Protein AF-A0A5C6FUC1-F1 (afdb_monomer)

Radius of gyration: 11.51 Å; Cα contacts (8 Å, |Δi|>4): 72; chains: 1; bounding box: 29×23×24 Å

Solvent-accessible surface area (backbone atoms only — not comparable to full-atom values): 3780 Å² total; per-residue (Å²): 132,84,74,81,55,95,84,60,77,61,57,86,38,74,39,79,93,75,52,23,22,32,31,54,55,83,91,40,81,45,76,38,43,51,48,98,34,71,64,22,53,52,43,46,51,54,50,51,55,55,32,60,75,52,69,58,71,59,84,87,126

Sequence (61 aa):
MGRLKRGERPRYRHHRSSGQAVITIAGRDIYLGKFDTLESRTRYAQVIEEFARTGWNAPIS

pLDDT: mean 79.41, std 15.28, range [42.41, 93.94]

Foldseek 3Di:
DDDDPQPDQWDFDQPVVVQWTWTAAQNDIDTQGHPPDPSSVVSSVVVSVQCVVVSSHDHDD

Nearest PDB structures (foldseek):
  7v6b-assembly1_A  TM=3.861E-01  e=2.955E+00  Drosophila melanogaster
  7bvk-assembly2_B  TM=3.590E-01  e=4.983E+00  Acidithiobacillus ferrooxidans ATCC 23270

Organism: NCBI:txid2527996

Mean predicted aligned error: 6.87 Å

Structure (mmCIF, N/CA/C/O backbone):
data_AF-A0A5C6FUC1-F1
#
_entry.id   AF-A0A5C6FUC1-F1
#
loop_
_atom_site.group_PDB
_atom_site.id
_atom_site.type_symbol
_atom_site.label_atom_id
_atom_site.label_alt_id
_atom_site.label_comp_id
_atom_site.label_asym_id
_atom_site.label_entity_id
_atom_site.label_seq_id
_atom_site.pdbx_PDB_ins_code
_atom_site.Cartn_x
_atom_site.Cartn_y
_atom_site.Cartn_z
_atom_site.occupancy
_atom_site.B_iso_or_equiv
_atom_site.auth_seq_id
_atom_site.auth_comp_id
_atom_site.auth_asym_id
_atom_site.auth_atom_id
_atom_site.pdbx_PDB_model_num
ATOM 1 N N . MET A 1 1 ? -8.121 -16.890 -12.921 1.00 42.41 1 MET A N 1
ATOM 2 C CA 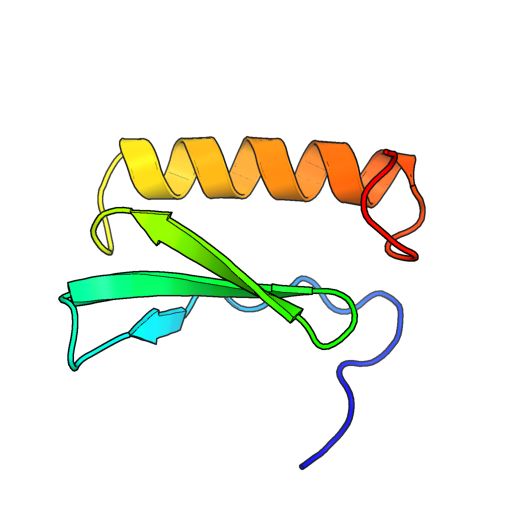. MET A 1 1 ? -7.825 -15.501 -12.504 1.00 42.41 1 MET A CA 1
ATOM 3 C C . MET A 1 1 ? -6.460 -15.123 -13.047 1.00 42.41 1 MET A C 1
ATOM 5 O O . MET A 1 1 ? -5.504 -15.835 -12.770 1.00 42.41 1 MET A O 1
ATOM 9 N N . GLY A 1 2 ? -6.395 -14.103 -13.905 1.00 45.62 2 GLY A N 1
ATOM 10 C CA . GLY A 1 2 ? -5.178 -13.744 -14.635 1.00 45.62 2 GLY A CA 1
ATOM 11 C C . GLY A 1 2 ? -4.054 -13.344 -13.686 1.00 45.62 2 GLY A C 1
ATOM 12 O O . GLY A 1 2 ? -4.185 -12.380 -12.938 1.00 45.62 2 GLY A O 1
ATOM 13 N N . ARG A 1 3 ? -2.969 -14.117 -13.717 1.00 49.97 3 ARG A N 1
ATOM 14 C CA . ARG A 1 3 ? -1.672 -13.804 -13.115 1.00 49.97 3 ARG A CA 1
ATOM 15 C C . ARG A 1 3 ? -1.322 -12.349 -13.444 1.00 49.97 3 ARG A C 1
ATOM 17 O O . ARG A 1 3 ? -1.289 -12.003 -14.625 1.00 49.97 3 ARG A O 1
ATOM 24 N N . LEU A 1 4 ? -1.094 -11.515 -12.426 1.00 52.62 4 LEU A N 1
ATOM 25 C CA . LEU A 1 4 ? -0.616 -10.141 -12.620 1.00 52.62 4 LEU A CA 1
ATOM 26 C C . LEU A 1 4 ? 0.592 -10.190 -13.568 1.00 52.62 4 LEU A C 1
ATOM 28 O O . LEU A 1 4 ? 1.524 -10.974 -13.350 1.00 52.62 4 LEU A O 1
ATOM 32 N N . LYS A 1 5 ? 0.537 -9.430 -14.669 1.00 52.97 5 LYS A N 1
ATOM 33 C CA . LYS A 1 5 ? 1.639 -9.355 -15.637 1.00 52.97 5 LYS A CA 1
ATOM 34 C C . LYS A 1 5 ? 2.894 -8.885 -14.896 1.00 52.97 5 LYS A C 1
ATOM 36 O O . LYS A 1 5 ? 2.819 -7.963 -14.088 1.00 52.97 5 LYS A O 1
ATOM 41 N N . ARG A 1 6 ? 4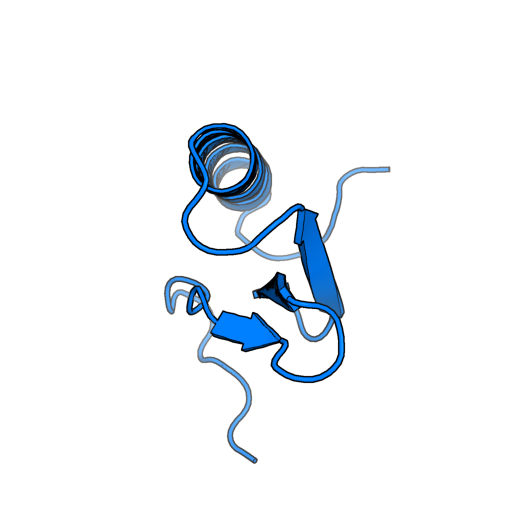.050 -9.504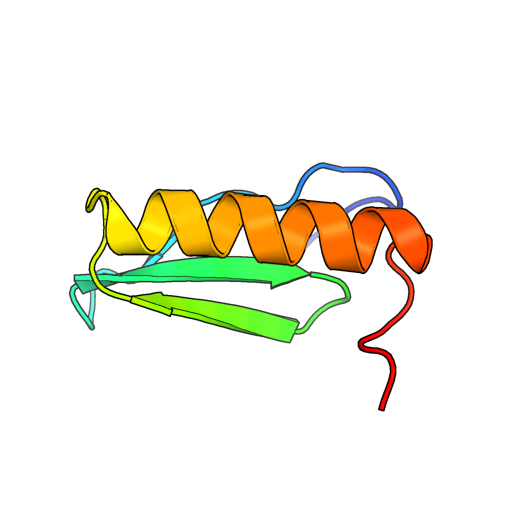 -15.171 1.00 53.91 6 ARG A N 1
ATOM 42 C CA . ARG A 1 6 ? 5.356 -9.012 -14.691 1.00 53.91 6 ARG A CA 1
ATOM 43 C C . ARG A 1 6 ? 5.493 -7.540 -15.101 1.00 53.91 6 ARG A C 1
ATOM 45 O O . ARG A 1 6 ? 5.526 -7.260 -16.294 1.00 53.91 6 ARG A O 1
ATOM 52 N N . GLY A 1 7 ? 5.505 -6.633 -14.124 1.00 53.62 7 GLY A N 1
ATOM 53 C CA . GLY A 1 7 ? 5.567 -5.180 -14.330 1.00 53.62 7 GLY A CA 1
ATOM 54 C C . GLY A 1 7 ? 4.269 -4.409 -14.054 1.00 53.62 7 GLY A C 1
ATOM 55 O O . GLY A 1 7 ? 4.289 -3.181 -14.064 1.00 53.62 7 GLY A O 1
ATOM 56 N N . GLU A 1 8 ? 3.147 -5.079 -13.775 1.00 64.00 8 GLU A N 1
ATOM 57 C CA . GLU A 1 8 ? 1.935 -4.386 -13.328 1.00 64.00 8 GLU A CA 1
ATOM 58 C C . GLU A 1 8 ? 2.083 -3.973 -11.859 1.00 64.00 8 GLU A C 1
ATOM 60 O O . GLU A 1 8 ? 2.383 -4.803 -10.997 1.00 64.00 8 GLU A O 1
ATOM 65 N N . ARG A 1 9 ? 1.889 -2.677 -11.573 1.00 64.38 9 ARG A N 1
ATOM 66 C CA . ARG A 1 9 ? 1.940 -2.160 -10.201 1.00 64.38 9 ARG A CA 1
ATOM 67 C C . ARG A 1 9 ? 0.885 -2.890 -9.363 1.00 64.38 9 ARG A C 1
ATOM 69 O O . ARG A 1 9 ? -0.278 -2.941 -9.776 1.00 64.38 9 ARG A O 1
ATOM 76 N N . PRO A 1 10 ? 1.256 -3.452 -8.205 1.00 78.75 10 PRO A N 1
ATOM 77 C CA . PRO A 1 10 ? 0.327 -4.227 -7.407 1.00 78.75 10 PRO A CA 1
ATOM 78 C C . PRO A 1 10 ? -0.812 -3.331 -6.934 1.00 78.75 10 PRO A C 1
ATOM 80 O O . PRO A 1 10 ? -0.623 -2.201 -6.482 1.00 78.75 10 PRO A O 1
ATOM 83 N N . ARG A 1 11 ? -2.031 -3.837 -7.084 1.00 81.44 11 ARG A N 1
ATOM 84 C CA . ARG A 1 11 ? -3.234 -3.067 -6.783 1.00 81.44 11 ARG A CA 1
ATOM 85 C C . ARG A 1 11 ? -3.399 -2.980 -5.272 1.00 81.44 11 ARG A C 1
ATOM 87 O O . ARG A 1 11 ? -3.462 -4.009 -4.605 1.00 81.44 11 ARG A O 1
ATOM 94 N N . TYR A 1 12 ? -3.525 -1.762 -4.758 1.00 86.38 12 TYR A N 1
ATOM 95 C CA . TYR A 1 12 ? -3.926 -1.501 -3.380 1.00 86.38 12 TYR A CA 1
ATOM 96 C C . TYR A 1 12 ? -5.402 -1.875 -3.201 1.00 86.38 12 TYR A C 1
ATOM 98 O O . TYR A 1 12 ? -6.283 -1.272 -3.819 1.00 86.38 12 TYR A O 1
ATOM 106 N N . ARG A 1 13 ? -5.678 -2.921 -2.416 1.00 89.00 13 ARG A N 1
ATOM 107 C CA . ARG A 1 13 ? -7.028 -3.464 -2.209 1.00 89.00 13 ARG A CA 1
ATOM 108 C C . ARG A 1 13 ? -7.437 -3.346 -0.747 1.00 89.00 13 ARG A C 1
ATOM 110 O O . ARG A 1 13 ? -6.621 -3.482 0.159 1.00 89.00 13 ARG A O 1
ATOM 117 N N . HIS A 1 14 ? -8.731 -3.141 -0.525 1.00 92.00 14 HIS A N 1
ATOM 118 C CA . HIS A 1 14 ? -9.326 -3.188 0.804 1.00 92.00 14 HIS A CA 1
ATOM 119 C C . HIS A 1 14 ? -9.792 -4.611 1.121 1.00 92.00 14 HIS A C 1
ATOM 121 O O . HIS A 1 14 ? -10.726 -5.128 0.502 1.00 92.00 14 HIS A O 1
ATOM 127 N N . HIS A 1 15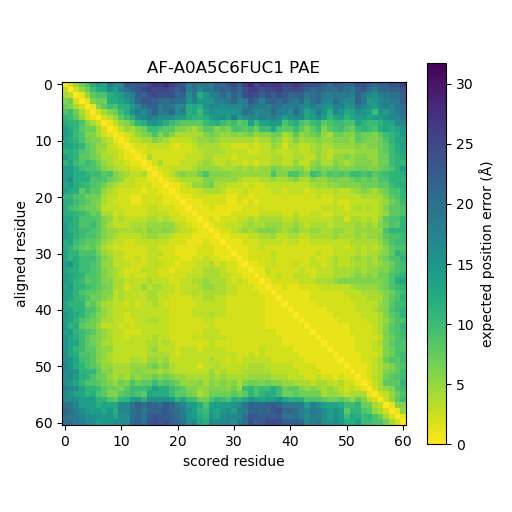 ? -9.175 -5.232 2.119 1.00 90.62 15 HIS A N 1
ATOM 128 C CA . HIS A 1 15 ? -9.648 -6.469 2.715 1.00 90.62 15 HIS A CA 1
ATOM 129 C C . HIS A 1 15 ? -10.847 -6.175 3.634 1.00 90.62 15 HIS A C 1
ATOM 131 O O . HIS A 1 15 ? -10.689 -5.912 4.826 1.00 90.62 15 HIS A O 1
ATOM 137 N N . ARG A 1 16 ? -12.063 -6.265 3.080 1.00 84.75 16 ARG A N 1
ATOM 138 C CA . ARG A 1 16 ? -13.332 -5.912 3.755 1.00 84.75 16 ARG A CA 1
ATOM 139 C C . ARG A 1 16 ? -13.574 -6.648 5.076 1.00 84.75 16 ARG A C 1
ATOM 141 O O . ARG A 1 16 ? -14.078 -6.036 6.005 1.00 84.75 16 ARG A O 1
ATOM 148 N N . SER A 1 17 ? -13.186 -7.921 5.174 1.00 89.12 17 SER A N 1
ATOM 149 C CA . SER A 1 17 ? -13.371 -8.717 6.398 1.00 89.12 17 SER A CA 1
ATOM 150 C C . SER A 1 17 ? -12.494 -8.273 7.571 1.00 89.12 17 SER A C 1
ATOM 152 O O . SER A 1 17 ? -12.827 -8.560 8.713 1.00 89.12 17 SER A O 1
ATOM 154 N N . SER A 1 18 ? -11.363 -7.618 7.305 1.00 85.44 18 SER A N 1
ATOM 155 C CA . SER A 1 18 ? -10.382 -7.257 8.334 1.00 85.44 18 SER A CA 1
ATOM 156 C C . SER A 1 18 ? -10.201 -5.740 8.460 1.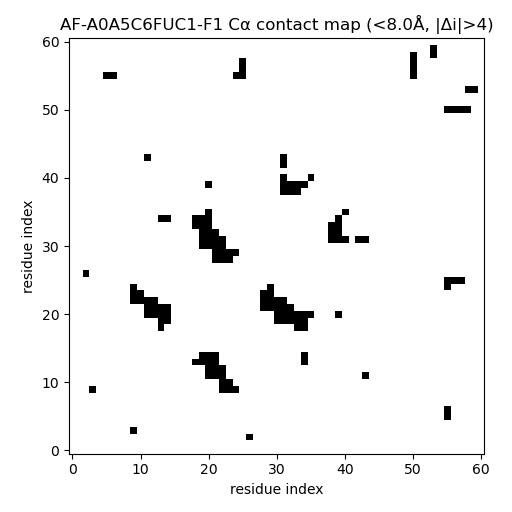00 85.44 18 SER A C 1
ATOM 158 O O . SER A 1 18 ? -9.565 -5.264 9.392 1.00 85.44 18 SER A O 1
ATOM 160 N N . GLY A 1 19 ? -10.746 -4.958 7.521 1.00 91.25 19 GLY A N 1
ATOM 161 C CA . GLY A 1 19 ? -10.532 -3.511 7.458 1.00 91.25 19 GLY A CA 1
ATOM 162 C C . GLY A 1 19 ? -9.109 -3.124 7.045 1.00 91.25 19 GLY A C 1
ATOM 163 O O . GLY A 1 19 ? -8.689 -1.989 7.262 1.00 91.25 19 GLY A O 1
ATOM 164 N N . GLN A 1 20 ? -8.339 -4.068 6.498 1.00 93.44 20 GLN A N 1
ATOM 165 C CA . GLN A 1 20 ? -6.914 -3.899 6.219 1.00 93.44 20 GLN A CA 1
ATOM 166 C C . GLN A 1 20 ? -6.649 -3.633 4.736 1.00 93.44 20 GLN A C 1
ATOM 168 O O . GLN A 1 20 ? -7.361 -4.115 3.858 1.00 93.44 20 GLN A O 1
ATOM 173 N N . ALA A 1 21 ? -5.604 -2.873 4.449 1.00 93.50 21 ALA A N 1
ATOM 174 C CA . ALA A 1 21 ? -5.019 -2.739 3.132 1.00 93.50 21 ALA A CA 1
ATOM 175 C C . ALA A 1 21 ? -4.183 -3.973 2.801 1.00 93.50 21 ALA A C 1
ATOM 177 O O . ALA A 1 21 ? -3.337 -4.389 3.592 1.00 93.50 21 ALA A O 1
ATOM 178 N N . VAL A 1 22 ? -4.407 -4.529 1.617 1.00 92.94 22 VAL A N 1
ATOM 179 C CA . VAL A 1 22 ? -3.679 -5.685 1.103 1.00 92.94 22 VAL A CA 1
ATOM 180 C C . VAL A 1 22 ? -3.218 -5.420 -0.323 1.00 92.94 22 VAL A C 1
ATOM 182 O O . VAL A 1 22 ? -3.943 -4.826 -1.126 1.00 92.94 22 VAL A O 1
ATOM 185 N N . ILE A 1 23 ? -2.008 -5.866 -0.639 1.00 90.25 23 ILE A N 1
ATOM 186 C CA . ILE A 1 23 ? -1.478 -5.901 -2.002 1.00 90.25 23 ILE A CA 1
ATOM 187 C C . ILE A 1 23 ? -1.013 -7.307 -2.335 1.00 90.25 23 ILE A C 1
ATOM 189 O O . ILE A 1 23 ? -0.504 -8.011 -1.471 1.00 90.25 23 ILE A O 1
ATOM 193 N N . THR A 1 24 ? -1.152 -7.701 -3.595 1.00 86.62 24 THR A N 1
ATOM 194 C CA . THR A 1 24 ? -0.664 -8.997 -4.068 1.00 86.62 24 THR A CA 1
ATOM 195 C C . THR A 1 24 ? 0.575 -8.769 -4.929 1.00 86.62 24 THR A C 1
ATOM 197 O O . THR A 1 24 ? 0.471 -8.180 -6.006 1.00 86.62 24 THR A O 1
ATOM 200 N N . ILE A 1 25 ? 1.743 -9.227 -4.472 1.00 80.62 25 ILE A N 1
ATOM 201 C CA . ILE A 1 25 ? 3.014 -9.159 -5.213 1.00 80.62 25 ILE A CA 1
ATOM 202 C C . ILE A 1 25 ? 3.567 -10.571 -5.371 1.00 80.62 25 ILE A C 1
ATOM 204 O O . ILE A 1 25 ? 3.573 -11.342 -4.418 1.00 80.62 25 ILE A O 1
ATOM 208 N N . ALA A 1 26 ? 4.006 -10.932 -6.581 1.00 75.31 26 ALA A N 1
ATOM 209 C CA . ALA A 1 26 ? 4.576 -12.251 -6.882 1.00 75.31 26 ALA A CA 1
ATOM 210 C C . ALA A 1 26 ? 3.689 -13.446 -6.446 1.00 75.31 26 ALA A C 1
ATOM 212 O O . ALA A 1 26 ? 4.187 -14.524 -6.140 1.00 75.31 26 ALA A O 1
ATOM 213 N N . GLY A 1 27 ? 2.362 -13.264 -6.427 1.00 77.50 27 GLY A N 1
ATOM 214 C CA . GLY A 1 27 ? 1.408 -14.291 -5.985 1.00 77.50 27 GLY A CA 1
ATOM 215 C C . GLY A 1 27 ? 1.245 -14.406 -4.466 1.00 77.50 27 GLY A C 1
ATOM 216 O O . GLY A 1 27 ? 0.621 -15.357 -4.007 1.00 77.50 27 GLY A O 1
ATOM 217 N N . ARG A 1 28 ? 1.780 -13.455 -3.693 1.00 82.06 28 ARG A N 1
ATOM 218 C CA . ARG A 1 28 ? 1.673 -13.405 -2.234 1.00 82.06 28 ARG A CA 1
ATOM 219 C C . ARG A 1 28 ? 0.945 -12.144 -1.785 1.00 82.06 28 ARG A C 1
ATOM 221 O O . ARG A 1 28 ? 1.229 -11.054 -2.279 1.00 82.06 28 ARG A O 1
ATOM 228 N N . ASP A 1 29 ? 0.021 -12.303 -0.846 1.00 87.94 29 ASP A N 1
ATOM 229 C CA . ASP A 1 29 ? -0.724 -11.197 -0.251 1.00 87.94 29 ASP A CA 1
ATOM 230 C C . ASP A 1 29 ? 0.044 -10.601 0.933 1.00 87.94 29 ASP A C 1
ATOM 232 O O . ASP A 1 29 ? 0.431 -11.306 1.866 1.00 87.94 29 ASP A O 1
ATOM 236 N N . ILE A 1 30 ? 0.268 -9.291 0.886 1.00 87.50 30 ILE A N 1
ATOM 237 C CA . ILE A 1 30 ? 0.983 -8.514 1.896 1.00 87.50 30 ILE A CA 1
ATOM 238 C C . ILE A 1 30 ? -0.010 -7.548 2.529 1.00 87.50 30 ILE A C 1
ATOM 240 O O . ILE A 1 30 ? -0.615 -6.722 1.841 1.00 87.50 30 ILE A O 1
ATOM 244 N N . TYR A 1 31 ? -0.161 -7.648 3.845 1.00 91.31 31 TYR A N 1
ATOM 245 C CA . TYR A 1 31 ? -1.013 -6.769 4.636 1.00 91.31 31 TYR A CA 1
ATOM 246 C C . TYR A 1 31 ? -0.223 -5.534 5.060 1.00 91.31 31 TYR A C 1
ATOM 248 O O . TYR A 1 31 ? 0.862 -5.636 5.626 1.00 91.31 31 TYR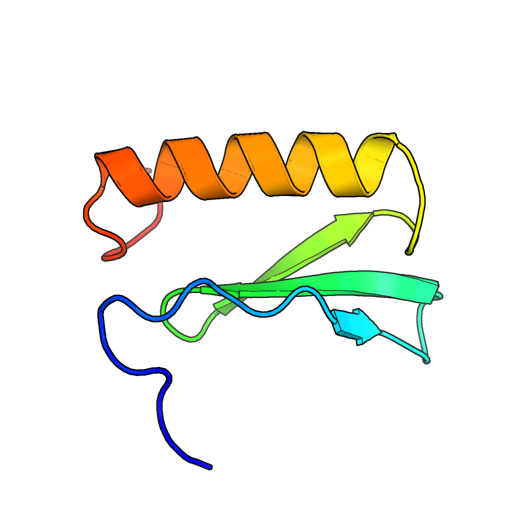 A O 1
ATOM 256 N N . LEU A 1 32 ? -0.773 -4.357 4.781 1.00 91.38 32 LEU A N 1
ATOM 257 C CA . LEU A 1 32 ? -0.113 -3.070 5.013 1.00 91.38 32 LEU A CA 1
ATOM 258 C C . LEU A 1 32 ? -0.597 -2.385 6.301 1.00 91.38 32 LEU A C 1
ATOM 260 O O . LEU A 1 32 ? -0.033 -1.371 6.707 1.00 91.38 32 LEU A O 1
ATOM 264 N N . GLY A 1 33 ? -1.623 -2.935 6.951 1.00 91.44 33 GLY A N 1
ATOM 265 C CA . GLY A 1 33 ? -2.304 -2.342 8.103 1.00 91.44 33 GLY A CA 1
ATOM 266 C C . GLY A 1 33 ? -3.696 -1.836 7.735 1.00 91.44 33 GLY A C 1
ATOM 267 O O . GLY A 1 33 ? -4.263 -2.261 6.734 1.00 91.44 33 GLY A O 1
ATOM 268 N N . LYS A 1 34 ? -4.280 -0.942 8.538 1.00 93.94 34 LYS A N 1
ATOM 269 C CA . LYS A 1 34 ? -5.657 -0.456 8.338 1.00 93.94 34 LYS A CA 1
ATOM 270 C C . LYS A 1 34 ? -5.813 0.287 7.006 1.00 93.94 34 LYS A C 1
ATOM 272 O O . LYS A 1 34 ? -5.005 1.157 6.685 1.00 93.94 34 LYS A O 1
ATOM 277 N N . PHE A 1 35 ? -6.853 -0.048 6.245 1.00 91.06 35 PHE A N 1
ATOM 278 C CA . PHE A 1 35 ? -7.119 0.551 4.938 1.00 91.06 35 PHE A CA 1
ATOM 279 C C . PHE A 1 35 ? -7.304 2.069 5.033 1.00 91.06 35 PHE A C 1
ATOM 281 O O . PHE A 1 35 ? -7.908 2.566 5.981 1.00 91.06 35 PHE A O 1
ATOM 288 N N . ASP A 1 36 ? -6.774 2.778 4.035 1.00 88.75 36 ASP A N 1
ATOM 289 C CA . ASP A 1 36 ? -6.852 4.236 3.890 1.00 88.75 36 ASP A CA 1
ATOM 290 C C . ASP A 1 36 ? -6.218 5.041 5.038 1.00 88.75 36 ASP A C 1
ATOM 292 O O . ASP A 1 36 ? -6.559 6.192 5.290 1.00 88.75 36 ASP A O 1
ATOM 296 N N . THR A 1 37 ? -5.240 4.453 5.727 1.00 93.12 37 THR A N 1
ATOM 297 C CA . THR A 1 37 ? -4.439 5.160 6.737 1.00 93.12 37 THR A CA 1
ATOM 298 C C . THR A 1 37 ? -3.083 5.580 6.192 1.00 93.12 37 THR A C 1
ATOM 300 O O . THR A 1 37 ? -2.540 4.936 5.287 1.00 93.12 37 THR A O 1
ATOM 303 N N . LEU A 1 38 ? -2.495 6.623 6.788 1.00 92.50 38 LEU A N 1
ATOM 304 C CA . LEU A 1 38 ? -1.131 7.054 6.475 1.00 92.50 38 LEU A CA 1
ATOM 305 C C . LEU A 1 38 ? -0.135 5.899 6.633 1.00 92.50 38 LEU A C 1
ATOM 307 O O . LEU A 1 38 ? 0.674 5.679 5.741 1.00 92.50 38 LEU A O 1
ATOM 311 N N . GLU A 1 39 ? -0.264 5.102 7.699 1.00 91.19 39 GLU A N 1
ATOM 312 C CA . GLU A 1 39 ? 0.579 3.924 7.934 1.00 91.19 39 GLU A CA 1
ATOM 313 C C . GLU A 1 39 ? 0.530 2.943 6.756 1.00 91.19 39 GLU A C 1
ATOM 315 O O . GLU A 1 39 ? 1.571 2.547 6.232 1.00 91.19 39 GLU A O 1
ATOM 320 N N . SER A 1 40 ? -0.671 2.598 6.281 1.00 91.62 40 SER A N 1
ATOM 321 C CA . SER A 1 40 ? -0.819 1.666 5.159 1.00 91.62 40 SER A CA 1
ATOM 322 C C . SER A 1 40 ? -0.260 2.208 3.840 1.00 91.62 40 SER A C 1
ATOM 324 O O . SER A 1 40 ? 0.250 1.435 3.030 1.00 91.62 40 SER A O 1
ATOM 326 N N . ARG A 1 41 ? -0.327 3.529 3.623 1.00 90.00 41 ARG A N 1
ATOM 327 C CA . ARG A 1 41 ? 0.239 4.196 2.439 1.00 90.00 41 ARG A CA 1
ATOM 328 C C . ARG A 1 41 ? 1.765 4.269 2.518 1.00 90.00 41 ARG A C 1
ATOM 330 O O . ARG A 1 41 ? 2.429 4.024 1.515 1.00 90.00 41 ARG A O 1
ATOM 337 N N . THR A 1 42 ? 2.319 4.527 3.701 1.00 93.12 42 THR A N 1
ATOM 338 C CA . THR A 1 42 ? 3.767 4.494 3.943 1.00 93.12 42 THR A CA 1
ATOM 339 C C . THR A 1 42 ? 4.316 3.085 3.748 1.00 93.12 42 THR A C 1
ATOM 341 O O . THR A 1 42 ? 5.267 2.909 2.991 1.00 93.12 42 THR A O 1
ATOM 344 N N . ARG A 1 43 ? 3.673 2.061 4.331 1.00 91.56 43 ARG A N 1
ATOM 345 C CA . ARG A 1 43 ? 4.051 0.661 4.087 1.00 91.56 43 ARG A CA 1
ATOM 346 C C . ARG A 1 43 ? 3.935 0.287 2.616 1.00 91.56 43 ARG A C 1
ATOM 348 O O . ARG A 1 43 ? 4.815 -0.394 2.106 1.00 91.56 43 ARG A O 1
ATOM 355 N N . TYR A 1 44 ? 2.882 0.733 1.926 1.00 90.81 44 TYR A N 1
ATOM 356 C CA . TYR A 1 44 ? 2.757 0.518 0.484 1.00 90.81 44 TYR A CA 1
ATOM 357 C C . TYR A 1 44 ? 3.986 1.053 -0.258 1.00 90.81 44 TYR A C 1
ATOM 359 O O . TYR A 1 44 ? 4.589 0.311 -1.024 1.00 90.81 44 TYR A O 1
ATOM 367 N N . ALA A 1 45 ? 4.385 2.303 -0.004 1.00 89.62 45 ALA A N 1
ATOM 368 C CA . ALA A 1 45 ? 5.553 2.905 -0.645 1.00 89.62 45 ALA A CA 1
ATOM 369 C C . ALA A 1 45 ? 6.844 2.121 -0.351 1.00 89.62 45 ALA A C 1
ATOM 371 O O . ALA A 1 45 ? 7.539 1.743 -1.290 1.00 89.62 45 ALA A O 1
ATOM 372 N N . GLN A 1 46 ? 7.096 1.778 0.917 1.00 90.44 46 GLN A N 1
ATOM 373 C CA . GLN A 1 46 ?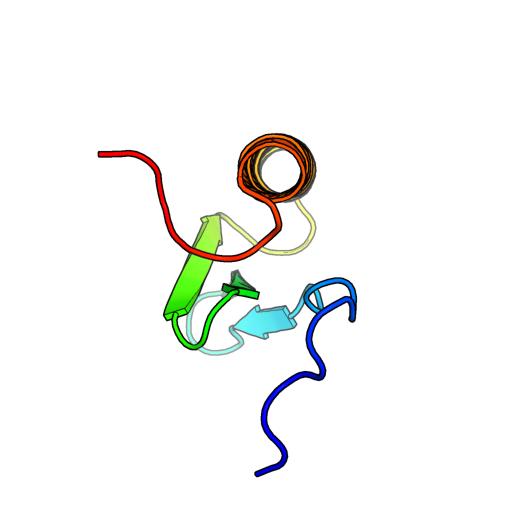 8.278 1.005 1.320 1.00 90.44 46 GLN A CA 1
ATOM 374 C C . GLN A 1 46 ? 8.351 -0.357 0.623 1.00 90.44 46 GLN A C 1
ATOM 376 O O . GLN A 1 46 ? 9.392 -0.724 0.080 1.00 90.44 46 GLN A O 1
ATOM 381 N N . VAL A 1 47 ? 7.234 -1.089 0.589 1.00 88.19 47 VAL A N 1
ATOM 382 C CA . VAL A 1 47 ? 7.166 -2.398 -0.070 1.00 88.19 47 VAL A CA 1
ATOM 383 C C . VAL A 1 47 ? 7.372 -2.244 -1.578 1.00 88.19 47 VAL A C 1
ATOM 385 O O . VAL A 1 47 ? 8.117 -3.005 -2.183 1.00 88.19 47 VAL A O 1
ATOM 388 N N . ILE A 1 48 ? 6.768 -1.238 -2.212 1.00 85.94 48 ILE A N 1
ATOM 389 C CA . ILE A 1 48 ? 6.978 -0.975 -3.641 1.00 85.94 48 ILE A CA 1
ATOM 390 C C . ILE A 1 48 ? 8.451 -0.689 -3.949 1.00 85.94 48 ILE A C 1
ATOM 392 O O . ILE A 1 48 ? 8.970 -1.233 -4.921 1.00 85.94 48 ILE A O 1
ATOM 396 N N . GLU A 1 49 ? 9.126 0.136 -3.148 1.00 87.12 49 GLU A N 1
ATOM 397 C CA . GLU A 1 49 ? 10.546 0.454 -3.337 1.00 87.12 49 GLU A CA 1
ATOM 398 C C . GLU A 1 49 ? 11.443 -0.772 -3.150 1.00 87.12 49 GLU A C 1
ATOM 400 O O . GLU A 1 49 ? 12.353 -1.004 -3.949 1.00 87.12 49 GLU A O 1
ATOM 405 N N . GLU A 1 50 ? 11.169 -1.587 -2.134 1.00 85.75 50 GLU A N 1
ATOM 406 C CA . GLU A 1 50 ? 11.896 -2.829 -1.880 1.00 85.75 50 GLU A CA 1
ATOM 407 C C . GLU A 1 50 ? 11.752 -3.810 -3.050 1.00 85.75 50 GLU A C 1
ATOM 409 O O . GLU A 1 50 ? 12.748 -4.298 -3.589 1.00 85.75 50 GLU A O 1
ATOM 414 N N . PHE A 1 51 ? 10.525 -4.035 -3.525 1.00 79.81 51 PHE A N 1
ATOM 415 C CA . PHE A 1 51 ? 10.274 -4.932 -4.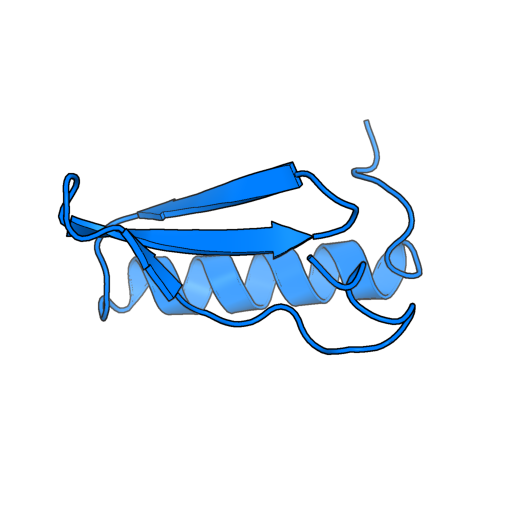653 1.00 79.81 51 PHE A CA 1
ATOM 416 C C . PHE A 1 51 ? 10.756 -4.368 -5.994 1.00 79.81 51 PHE A C 1
ATOM 418 O O . PHE A 1 51 ? 11.141 -5.133 -6.880 1.00 79.81 51 PHE A O 1
ATOM 425 N N . ALA A 1 52 ? 10.784 -3.044 -6.158 1.00 81.62 52 ALA A N 1
ATOM 426 C CA . ALA A 1 52 ? 11.377 -2.418 -7.333 1.00 81.62 52 ALA A CA 1
ATOM 427 C C . ALA A 1 52 ? 12.880 -2.726 -7.426 1.00 81.62 52 ALA A C 1
ATOM 429 O O . ALA A 1 52 ? 13.373 -3.000 -8.521 1.00 81.62 52 ALA A O 1
ATOM 430 N N . ARG A 1 53 ? 13.595 -2.761 -6.291 1.00 82.75 53 ARG A N 1
ATOM 431 C CA . ARG A 1 53 ? 15.021 -3.136 -6.242 1.00 82.75 53 ARG A CA 1
ATOM 432 C C . ARG A 1 53 ? 15.261 -4.608 -6.578 1.00 82.75 53 ARG A C 1
ATOM 434 O O . ARG A 1 53 ? 16.281 -4.924 -7.181 1.00 82.75 53 ARG A O 1
ATOM 441 N N . THR A 1 54 ? 14.332 -5.503 -6.241 1.00 76.12 54 THR A N 1
ATOM 442 C CA . THR A 1 54 ? 14.450 -6.949 -6.523 1.00 76.12 54 THR A CA 1
ATOM 443 C C . THR A 1 54 ? 13.941 -7.360 -7.905 1.00 76.12 54 THR A C 1
ATOM 445 O O . THR A 1 54 ? 13.920 -8.548 -8.233 1.00 76.12 54 THR A O 1
ATOM 448 N N . GLY A 1 55 ? 13.484 -6.405 -8.722 1.00 74.44 55 GLY A N 1
ATOM 449 C CA . GLY A 1 55 ? 12.874 -6.703 -10.017 1.00 74.44 55 GLY A CA 1
ATOM 450 C C . GLY A 1 55 ? 11.547 -7.459 -9.897 1.00 74.44 55 GLY A C 1
ATOM 451 O O . GLY A 1 55 ? 11.189 -8.212 -10.802 1.00 74.44 55 GLY A O 1
ATOM 452 N N . TRP A 1 56 ? 10.812 -7.262 -8.796 1.00 73.31 56 TRP A N 1
ATOM 453 C CA . TRP A 1 56 ? 9.494 -7.856 -8.531 1.00 73.31 56 TRP A CA 1
ATOM 454 C C . TRP A 1 56 ? 9.486 -9.384 -8.383 1.00 73.31 56 TRP A C 1
ATOM 456 O O . TRP A 1 56 ? 8.426 -10.003 -8.511 1.00 73.31 56 TRP A O 1
ATOM 466 N N . ASN A 1 57 ? 10.647 -10.003 -8.140 1.00 63.88 57 ASN A N 1
ATOM 467 C CA . ASN A 1 57 ? 10.790 -11.453 -8.269 1.00 63.88 57 ASN A CA 1
ATOM 468 C C . ASN A 1 57 ? 10.650 -12.232 -6.946 1.00 63.88 57 ASN A C 1
ATOM 470 O O . ASN A 1 57 ? 10.246 -13.389 -6.997 1.00 63.88 57 ASN A O 1
ATOM 474 N N . ALA A 1 58 ? 10.931 -11.634 -5.781 1.00 61.12 58 ALA A N 1
ATOM 475 C CA . ALA A 1 58 ? 10.749 -12.244 -4.451 1.00 61.12 58 ALA A CA 1
ATOM 476 C C . ALA A 1 58 ? 11.157 -11.264 -3.327 1.00 61.12 58 ALA A C 1
ATOM 478 O O . ALA A 1 58 ? 11.891 -10.312 -3.612 1.00 61.12 58 ALA A O 1
ATOM 479 N N . PRO A 1 59 ? 10.736 -11.498 -2.063 1.00 49.47 59 PRO A N 1
ATOM 480 C CA . PRO A 1 59 ? 11.389 -10.881 -0.912 1.00 49.47 59 PRO A CA 1
ATOM 481 C C . PRO A 1 59 ? 12.842 -11.368 -0.817 1.00 49.47 59 PRO A C 1
ATOM 483 O O . PRO A 1 59 ? 13.109 -12.567 -0.907 1.00 49.47 59 PRO A O 1
ATOM 486 N N . ILE A 1 60 ? 13.764 -10.430 -0.632 1.00 51.41 60 ILE A N 1
ATOM 487 C CA . ILE A 1 60 ? 15.141 -10.706 -0.204 1.00 51.41 60 ILE A CA 1
ATOM 488 C C . ILE A 1 60 ? 15.035 -11.198 1.242 1.00 51.41 60 ILE A C 1
ATOM 490 O O . ILE A 1 60 ? 14.605 -10.440 2.108 1.00 51.41 60 ILE A O 1
ATOM 494 N N . SER A 1 61 ? 15.304 -12.485 1.474 1.00 45.53 61 SER A N 1
ATOM 495 C CA . SER A 1 61 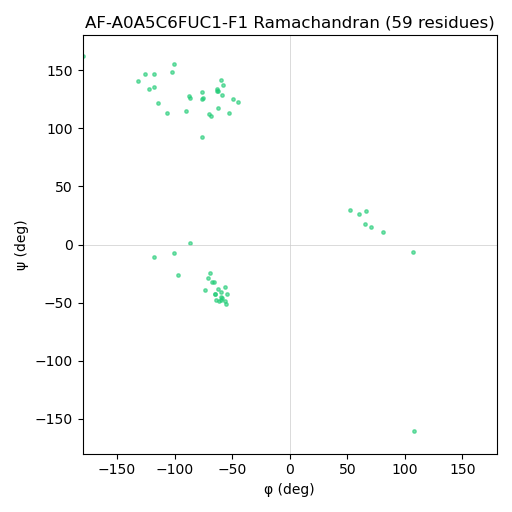? 15.626 -12.999 2.815 1.00 45.53 61 SER A CA 1
ATOM 496 C C . SER A 1 61 ? 17.104 -12.789 3.092 1.00 45.53 61 SER A C 1
ATOM 498 O O . SER A 1 61 ? 17.882 -12.883 2.114 1.00 45.53 61 SER A O 1
#

Secondary structure (DSSP, 8-state):
-----TTPPPP-EEETTTTEEEEEETTEEEEEEETTSHHHHHHHHHHHHHHHHTTTS----